Protein AF-A0A822DN07-F1 (afdb_monomer)

Mean predicted aligned error: 2.57 Å

InterPro domains:
  IPR002220 DapA-like [PF00701] (1-79)
  IPR002220 DapA-like [PTHR12128] (2-79)
  IPR013785 Aldolase-type TIM barrel [G3DSA:3.20.20.70] (1-82)

Nearest PDB structures (foldseek):
  6p90-assembly1_B  TM=9.650E-01  e=4.014E-05  Pseudomonas aeruginosa
  6ue0-assembly1_AAA  TM=9.445E-01  e=5.583E-05  Klebsiella pneumoniae
  3daq-assembly2_D  TM=9.501E-01  e=1.605E-04  Staphylococcus aureus subsp. aureus MRSA252
  3di1-assembly1_A  TM=9.520E-01  e=2.907E-04  Staphylococcus aureus subsp. aureus COL
  5t26-assembly1_B  TM=9.532E-01  e=5.265E-04  Escherichia coli IAI1

Structure (mmCIF, N/CA/C/O backbone):
data_AF-A0A822DN07-F1
#
_entry.id   AF-A0A822DN07-F1
#
loop_
_atom_site.group_PDB
_atom_site.id
_atom_site.type_symbol
_atom_site.label_atom_id
_atom_site.label_alt_id
_atom_site.label_comp_id
_atom_site.label_asym_id
_atom_site.label_entity_id
_atom_site.label_seq_id
_atom_site.pdbx_PDB_ins_code
_atom_site.Cartn_x
_atom_site.Cartn_y
_atom_site.Cartn_z
_atom_site.occupancy
_atom_site.B_iso_or_equiv
_atom_site.auth_seq_id
_atom_site.auth_comp_id
_atom_site.auth_asym_id
_atom_site.auth_atom_id
_atom_site.pdbx_PDB_model_num
ATOM 1 N N . ILE A 1 1 ? 4.345 9.489 7.166 1.00 92.88 1 ILE A N 1
ATOM 2 C CA . ILE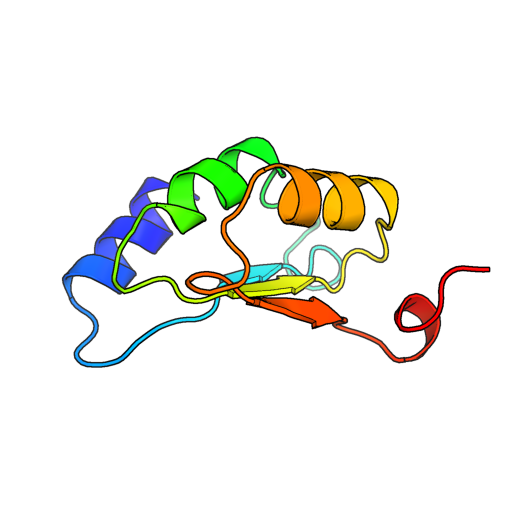 A 1 1 ? 3.466 8.734 6.237 1.00 92.88 1 ILE A CA 1
ATOM 3 C C . ILE A 1 1 ? 2.485 7.817 6.975 1.00 92.88 1 ILE A C 1
ATOM 5 O O . ILE A 1 1 ? 1.294 8.068 6.878 1.00 92.88 1 ILE A O 1
ATOM 9 N N . TYR A 1 2 ? 2.936 6.826 7.758 1.00 97.12 2 TYR A N 1
ATOM 10 C CA . TYR A 1 2 ? 2.028 5.896 8.460 1.00 97.12 2 TYR A CA 1
ATOM 11 C C . TYR A 1 2 ? 0.928 6.596 9.285 1.00 97.12 2 TYR A C 1
ATOM 13 O O . TYR A 1 2 ? -0.250 6.424 9.000 1.00 97.12 2 TYR A O 1
ATOM 21 N N . SER A 1 3 ? 1.315 7.445 10.247 1.00 98.00 3 SER A N 1
ATOM 22 C CA . SER A 1 3 ? 0.362 8.147 11.125 1.00 98.00 3 SER A CA 1
ATOM 23 C C . SER A 1 3 ? -0.606 9.060 10.362 1.00 98.00 3 SER A C 1
ATOM 25 O O . SER A 1 3 ? -1.756 9.207 10.765 1.00 98.00 3 SER A O 1
ATOM 27 N N . PHE A 1 4 ? -0.165 9.641 9.244 1.00 97.75 4 PHE A N 1
ATOM 28 C CA . PHE A 1 4 ? -1.028 10.451 8.389 1.00 97.75 4 PHE A CA 1
ATOM 29 C C . PHE A 1 4 ? -2.166 9.600 7.815 1.00 97.75 4 PHE A C 1
ATOM 31 O O . PHE A 1 4 ? -3.332 9.932 8.011 1.00 97.75 4 PHE A O 1
ATOM 38 N N . TYR A 1 5 ? -1.839 8.467 7.184 1.00 98.38 5 TYR A N 1
ATOM 39 C CA . TYR A 1 5 ? -2.852 7.590 6.600 1.00 98.38 5 TYR A CA 1
ATOM 40 C C . TYR A 1 5 ? -3.766 6.958 7.647 1.00 98.38 5 TYR A C 1
ATOM 42 O O . TYR A 1 5 ? -4.968 6.913 7.412 1.00 98.38 5 TYR A O 1
ATOM 50 N N . THR A 1 6 ? -3.246 6.526 8.802 1.00 98.50 6 THR A N 1
ATOM 51 C CA . THR A 1 6 ? -4.111 5.982 9.864 1.00 98.50 6 THR A CA 1
ATOM 52 C C . THR A 1 6 ? -5.069 7.043 10.392 1.00 98.50 6 THR A C 1
ATOM 54 O O . THR A 1 6 ? -6.259 6.790 10.445 1.00 98.50 6 THR A O 1
ATOM 57 N N . THR A 1 7 ? -4.598 8.271 10.645 1.00 98.69 7 THR A N 1
ATOM 58 C CA . THR A 1 7 ? -5.467 9.364 11.125 1.00 98.69 7 THR A CA 1
ATOM 59 C C . THR A 1 7 ? -6.583 9.696 10.132 1.00 98.69 7 THR A C 1
ATOM 61 O O . THR A 1 7 ? -7.706 10.001 10.536 1.00 98.69 7 THR A O 1
ATOM 64 N N . VAL A 1 8 ? -6.281 9.664 8.830 1.00 98.56 8 VAL A N 1
ATOM 65 C CA . VAL A 1 8 ? -7.288 9.856 7.777 1.00 98.56 8 VAL A CA 1
ATOM 66 C C . VAL A 1 8 ? -8.258 8.675 7.745 1.00 98.56 8 VAL A C 1
ATOM 68 O O . VAL A 1 8 ? -9.466 8.888 7.717 1.00 98.56 8 VAL A O 1
ATOM 71 N N . ALA A 1 9 ? -7.751 7.443 7.793 1.00 98.56 9 ALA A N 1
ATOM 72 C CA . ALA A 1 9 ? -8.561 6.231 7.753 1.00 98.56 9 ALA A CA 1
ATOM 73 C C . ALA A 1 9 ? -9.479 6.087 8.978 1.00 98.56 9 ALA A C 1
ATOM 75 O O . ALA A 1 9 ? -10.622 5.671 8.815 1.00 98.56 9 ALA A O 1
ATOM 76 N N . ASP A 1 10 ? -9.019 6.480 10.167 1.00 98.69 10 ASP A N 1
ATOM 77 C CA . ASP A 1 10 ? -9.788 6.473 11.420 1.00 98.69 10 ASP A CA 1
ATOM 78 C C . ASP A 1 10 ? -11.007 7.409 11.352 1.00 98.69 10 ASP A C 1
ATOM 80 O O . ASP A 1 10 ? -12.041 7.149 11.964 1.00 98.69 10 ASP A O 1
ATOM 84 N N . LYS A 1 11 ? -10.886 8.521 10.615 1.00 98.56 11 LYS A N 1
ATOM 85 C CA . LYS A 1 11 ? -11.921 9.564 10.511 1.00 98.56 11 LYS A CA 1
ATOM 86 C C . LYS A 1 11 ? -12.762 9.472 9.242 1.00 98.56 11 LYS A C 1
ATOM 88 O O . LYS A 1 11 ? -13.767 10.172 9.133 1.00 98.56 11 LYS A O 1
ATOM 93 N N . SER A 1 12 ? -12.334 8.681 8.262 1.00 98.44 12 SER A N 1
ATOM 94 C CA . SER A 1 12 ? -13.009 8.607 6.973 1.00 98.44 12 SER A CA 1
ATOM 95 C C . SER A 1 12 ? -14.336 7.850 7.106 1.00 98.44 12 SER A C 1
ATOM 97 O O . SER A 1 12 ? -14.334 6.711 7.574 1.00 98.44 12 SER A O 1
ATOM 99 N N . PRO A 1 13 ? -15.467 8.416 6.646 1.00 98.12 13 PRO A N 1
ATOM 100 C CA . PRO A 1 13 ? -16.755 7.722 6.652 1.00 98.12 13 PRO A CA 1
ATOM 101 C C . PRO A 1 13 ? -16.846 6.626 5.575 1.00 98.12 13 PRO A C 1
ATOM 103 O O . PRO A 1 13 ? -17.843 5.912 5.510 1.00 98.12 13 PRO A O 1
ATOM 106 N N . ILE A 1 14 ? -15.833 6.522 4.709 1.00 98.38 14 ILE A N 1
ATOM 107 C CA . ILE A 1 14 ? -15.757 5.575 3.595 1.00 98.38 14 ILE A CA 1
ATOM 108 C C . ILE A 1 14 ? -14.376 4.902 3.532 1.00 98.38 14 ILE A C 1
ATOM 110 O O . ILE A 1 14 ? -13.397 5.488 4.013 1.00 98.38 14 ILE A O 1
ATOM 114 N N . PRO A 1 15 ? -14.265 3.728 2.884 1.00 98.31 15 PRO A N 1
ATOM 115 C CA . PRO A 1 15 ? -12.978 3.103 2.601 1.00 98.31 15 PRO A CA 1
ATOM 116 C C . PRO A 1 15 ? -12.056 4.004 1.780 1.00 98.31 15 PRO A C 1
ATOM 118 O O . PRO A 1 15 ? -12.509 4.722 0.885 1.00 98.31 15 PRO A O 1
ATOM 121 N N . ILE A 1 16 ? -10.754 3.931 2.052 1.00 98.31 16 ILE A N 1
ATOM 122 C CA . ILE A 1 16 ? -9.735 4.714 1.349 1.00 98.31 16 ILE A CA 1
ATOM 123 C C . ILE A 1 16 ? -8.713 3.828 0.640 1.00 98.31 16 ILE A C 1
ATOM 125 O O . ILE A 1 16 ? -8.425 2.702 1.052 1.00 98.31 16 ILE A O 1
ATOM 129 N N . ILE A 1 17 ? -8.122 4.385 -0.414 1.00 98.12 17 ILE A N 1
ATOM 130 C CA . ILE A 1 17 ? -7.026 3.790 -1.178 1.00 98.12 17 ILE A CA 1
ATOM 131 C C . ILE A 1 17 ? -5.803 4.698 -1.041 1.00 98.12 17 ILE A C 1
ATOM 133 O O . ILE A 1 17 ? -5.896 5.917 -1.201 1.00 98.12 17 ILE A O 1
ATOM 137 N N . ILE A 1 18 ? -4.646 4.107 -0.753 1.00 98.06 18 ILE A N 1
ATOM 138 C CA . ILE A 1 18 ? -3.363 4.817 -0.750 1.00 98.06 18 ILE A CA 1
ATOM 139 C C . ILE A 1 18 ? -2.981 5.135 -2.198 1.00 98.06 18 ILE A C 1
ATOM 141 O O . ILE A 1 18 ? -3.077 4.274 -3.067 1.00 98.06 18 ILE A O 1
ATOM 145 N N . TYR A 1 19 ? -2.495 6.343 -2.473 1.00 97.62 19 TYR A N 1
ATOM 146 C CA . TYR A 1 19 ? -1.959 6.689 -3.789 1.00 97.62 19 TYR A CA 1
ATOM 147 C C . TYR A 1 19 ? -0.467 6.993 -3.695 1.00 97.62 19 TYR A C 1
ATOM 149 O O . TYR A 1 19 ? -0.079 7.988 -3.087 1.00 97.62 19 TYR A O 1
ATOM 157 N N . ASN A 1 20 ? 0.359 6.128 -4.287 1.00 96.88 20 ASN A N 1
ATOM 158 C CA . ASN A 1 20 ? 1.809 6.284 -4.299 1.00 96.88 20 ASN A CA 1
ATOM 159 C C . ASN A 1 20 ? 2.279 6.723 -5.693 1.00 96.88 20 ASN A C 1
ATOM 161 O O . ASN A 1 20 ? 2.237 5.929 -6.636 1.00 96.88 20 ASN A O 1
ATOM 165 N N . PHE A 1 21 ? 2.708 7.984 -5.826 1.00 96.69 21 PHE A N 1
ATOM 166 C CA . PHE A 1 21 ? 3.205 8.549 -7.087 1.00 96.69 21 PHE A CA 1
ATOM 167 C C . PHE A 1 21 ? 4.413 9.486 -6.868 1.00 96.69 21 PHE A C 1
ATOM 169 O O . PHE A 1 21 ? 4.278 10.707 -6.979 1.00 96.69 21 PHE A O 1
ATOM 176 N N . PRO A 1 22 ? 5.610 8.921 -6.605 1.00 95.81 22 PRO A N 1
ATOM 177 C CA . PRO A 1 22 ? 6.818 9.684 -6.266 1.00 95.81 22 PRO A CA 1
ATOM 178 C C . PRO A 1 22 ? 7.173 10.789 -7.270 1.00 95.81 22 PRO A C 1
ATOM 180 O O . PRO A 1 22 ? 7.619 11.869 -6.879 1.00 95.81 22 PRO A O 1
ATOM 183 N N . GLY A 1 23 ? 6.912 10.548 -8.562 1.00 95.50 23 GLY A N 1
ATOM 184 C CA . GLY A 1 23 ? 7.204 11.490 -9.646 1.00 95.50 23 GLY A CA 1
ATOM 185 C C . GLY A 1 23 ? 6.511 12.852 -9.518 1.00 95.50 23 GLY A C 1
ATOM 186 O O . GLY A 1 23 ? 7.028 13.835 -10.041 1.00 95.50 23 GLY A O 1
ATOM 187 N N . VAL A 1 24 ? 5.392 12.940 -8.789 1.00 96.38 24 VAL A N 1
ATOM 188 C CA . VAL A 1 24 ? 4.670 14.206 -8.542 1.00 96.38 24 VAL A CA 1
ATOM 189 C C . VAL A 1 24 ? 4.657 14.621 -7.066 1.00 96.38 24 VAL A C 1
ATOM 191 O O . VAL A 1 24 ? 4.124 15.674 -6.728 1.00 96.38 24 VAL A O 1
ATOM 194 N N . THR A 1 25 ? 5.266 13.829 -6.177 1.00 95.75 25 THR A N 1
ATOM 195 C CA . THR A 1 25 ? 5.321 14.073 -4.723 1.00 95.75 25 THR A CA 1
ATOM 196 C C . THR A 1 25 ? 6.746 14.333 -4.227 1.00 95.75 25 THR A C 1
ATOM 198 O O . THR A 1 25 ? 7.087 13.980 -3.102 1.00 95.75 25 THR A O 1
ATOM 201 N N . GLN A 1 26 ? 7.592 14.961 -5.053 1.00 95.44 26 GLN A N 1
ATOM 202 C CA . GLN A 1 26 ? 8.997 15.265 -4.725 1.00 95.44 26 GLN A CA 1
ATOM 203 C C . GLN A 1 26 ? 9.802 14.016 -4.325 1.00 95.44 26 GLN A C 1
ATOM 205 O O . GLN A 1 26 ? 10.549 14.034 -3.349 1.00 95.44 26 GLN A O 1
ATOM 210 N N . GLN A 1 27 ? 9.630 12.917 -5.067 1.00 94.00 27 GLN A N 1
ATOM 211 C CA . GLN A 1 27 ? 10.283 11.627 -4.803 1.00 94.00 27 GLN A CA 1
ATOM 212 C C . GLN A 1 27 ? 9.913 10.998 -3.451 1.00 94.00 27 GLN A C 1
ATOM 214 O O . GLN A 1 27 ? 10.581 10.075 -2.986 1.00 94.00 27 GLN A O 1
ATOM 219 N N . MET A 1 28 ? 8.838 11.463 -2.807 1.00 96.00 28 MET A N 1
ATOM 220 C CA . MET A 1 28 ? 8.343 10.847 -1.584 1.00 96.00 28 MET A CA 1
ATOM 221 C C . MET A 1 28 ? 7.699 9.499 -1.908 1.00 96.00 28 MET A C 1
ATOM 223 O O . MET A 1 28 ? 6.608 9.450 -2.480 1.00 96.00 28 MET A O 1
ATOM 227 N N . ASP A 1 29 ? 8.370 8.423 -1.501 1.00 95.38 29 ASP A N 1
ATOM 228 C CA . ASP A 1 29 ? 7.889 7.053 -1.647 1.00 95.38 29 ASP A CA 1
ATOM 229 C C . ASP A 1 29 ? 7.328 6.500 -0.331 1.00 95.38 29 ASP A C 1
ATOM 231 O O . ASP A 1 29 ? 7.947 6.599 0.733 1.00 95.38 29 ASP A O 1
ATOM 235 N N . THR A 1 30 ? 6.156 5.871 -0.400 1.00 96.62 30 THR A N 1
ATOM 236 C CA . THR A 1 30 ? 5.657 5.041 0.700 1.00 96.62 30 THR A CA 1
ATOM 237 C C . THR A 1 30 ? 6.256 3.648 0.571 1.00 96.62 30 THR A C 1
ATOM 239 O O . THR A 1 30 ? 5.927 2.926 -0.370 1.00 96.62 30 THR A O 1
ATOM 242 N N . THR A 1 31 ? 7.093 3.245 1.529 1.00 96.88 31 THR A N 1
ATOM 243 C CA . THR A 1 31 ? 7.768 1.939 1.473 1.00 96.88 31 THR A CA 1
ATOM 244 C C . THR A 1 31 ? 6.778 0.774 1.510 1.00 96.88 31 THR A C 1
ATOM 246 O O . THR A 1 31 ? 5.696 0.862 2.099 1.00 96.88 31 THR A O 1
ATOM 249 N N . GLN A 1 32 ? 7.166 -0.351 0.919 1.00 97.44 32 GLN A N 1
ATOM 250 C CA . GLN A 1 32 ? 6.367 -1.580 0.886 1.00 97.44 32 GLN A CA 1
ATOM 251 C C . GLN A 1 32 ? 6.015 -2.116 2.285 1.00 97.44 32 GLN A C 1
ATOM 253 O O . GLN A 1 32 ? 4.882 -2.537 2.507 1.00 97.44 32 GLN A O 1
ATOM 258 N N . GLU A 1 33 ? 6.915 -2.003 3.266 1.00 98.25 33 GLU A N 1
ATOM 259 C CA . GLU A 1 33 ? 6.659 -2.396 4.660 1.00 98.25 33 GLU A CA 1
ATOM 260 C C . GLU A 1 33 ? 5.614 -1.478 5.304 1.00 98.25 33 GLU A C 1
ATOM 262 O O . GLU A 1 33 ? 4.737 -1.934 6.042 1.00 98.25 33 GLU A O 1
ATOM 267 N N . THR A 1 34 ? 5.673 -0.177 4.994 1.00 98.25 34 THR A N 1
ATOM 268 C CA . THR A 1 34 ? 4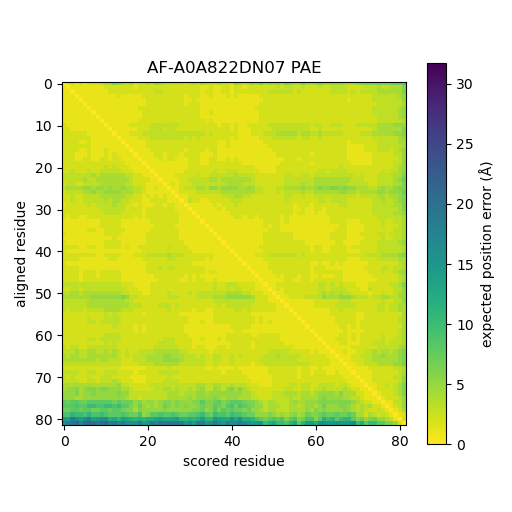.673 0.794 5.450 1.00 98.25 34 THR A CA 1
ATOM 269 C C . THR A 1 34 ? 3.305 0.474 4.853 1.00 98.25 34 THR A C 1
ATOM 271 O O . THR A 1 34 ? 2.311 0.503 5.577 1.00 98.25 34 THR A O 1
ATOM 274 N N . ILE A 1 35 ? 3.249 0.121 3.565 1.00 98.25 35 ILE A N 1
ATOM 275 C CA . ILE A 1 35 ? 2.009 -0.251 2.866 1.00 98.25 35 ILE A CA 1
ATOM 276 C C . ILE A 1 35 ? 1.409 -1.520 3.471 1.00 98.25 35 ILE A C 1
ATOM 278 O O . ILE A 1 35 ? 0.237 -1.511 3.833 1.00 98.25 35 ILE A O 1
ATOM 282 N N . VAL A 1 36 ? 2.207 -2.572 3.672 1.00 98.38 36 VAL A N 1
ATOM 283 C CA . VAL A 1 36 ? 1.759 -3.823 4.314 1.00 98.38 36 VAL A CA 1
ATOM 284 C C . VAL A 1 36 ? 1.243 -3.569 5.732 1.00 98.38 36 VAL A C 1
ATOM 286 O O . VAL A 1 36 ? 0.254 -4.167 6.157 1.00 98.38 36 VAL A O 1
ATOM 289 N N . LYS A 1 37 ? 1.873 -2.656 6.481 1.00 98.38 37 LYS A N 1
ATOM 290 C CA . LYS A 1 37 ? 1.384 -2.271 7.810 1.00 98.38 37 LYS A CA 1
ATOM 291 C C . LYS A 1 37 ? 0.046 -1.529 7.732 1.00 98.38 37 LYS A C 1
ATOM 293 O O . LYS A 1 37 ? -0.836 -1.810 8.539 1.00 98.38 37 LYS A O 1
ATOM 298 N N . LEU A 1 38 ? -0.110 -0.609 6.780 1.00 98.38 38 LEU A N 1
ATOM 299 C CA . LEU A 1 38 ? -1.355 0.135 6.555 1.00 98.38 38 LEU A CA 1
ATOM 300 C C . LEU A 1 38 ? -2.490 -0.764 6.046 1.00 98.38 38 LEU A C 1
ATOM 302 O O . LEU A 1 38 ? -3.630 -0.565 6.449 1.00 98.38 38 LEU A O 1
ATOM 306 N N . ALA A 1 39 ? -2.181 -1.792 5.254 1.00 98.12 39 ALA A N 1
ATOM 307 C CA . ALA A 1 39 ? -3.145 -2.765 4.735 1.00 98.12 39 ALA A CA 1
ATOM 308 C C . ALA A 1 39 ? -3.877 -3.568 5.828 1.00 98.1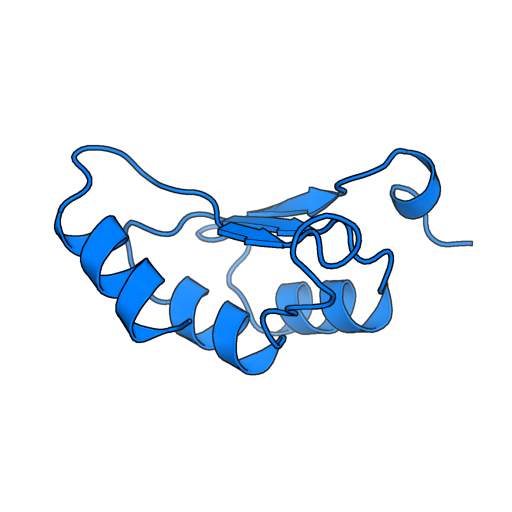2 39 ALA A C 1
ATOM 310 O O . ALA A 1 39 ? -4.887 -4.208 5.556 1.00 98.12 39 ALA A O 1
ATOM 311 N N . LYS A 1 40 ? -3.387 -3.539 7.075 1.00 97.56 40 LYS A N 1
ATOM 312 C CA . LYS A 1 40 ? -4.061 -4.154 8.232 1.00 97.56 40 LYS A CA 1
ATOM 313 C C . LYS A 1 40 ? -5.214 -3.305 8.779 1.00 97.56 40 LYS A C 1
ATOM 315 O O . LYS A 1 40 ? -5.982 -3.785 9.612 1.00 97.56 40 LYS A O 1
ATOM 320 N N . HIS A 1 41 ? -5.315 -2.043 8.369 1.00 98.06 41 HIS A N 1
ATOM 321 C CA . HIS A 1 41 ? -6.360 -1.136 8.819 1.00 98.06 41 HIS A CA 1
ATOM 322 C C . HIS A 1 41 ? -7.666 -1.399 8.060 1.00 98.06 41 HIS A C 1
ATOM 324 O O . HIS A 1 41 ? -7.686 -1.338 6.836 1.00 98.06 41 HIS A O 1
ATOM 330 N N . GLN A 1 42 ? -8.778 -1.609 8.773 1.00 97.25 42 GLN A N 1
ATOM 331 C CA . GLN A 1 42 ? -10.064 -2.018 8.17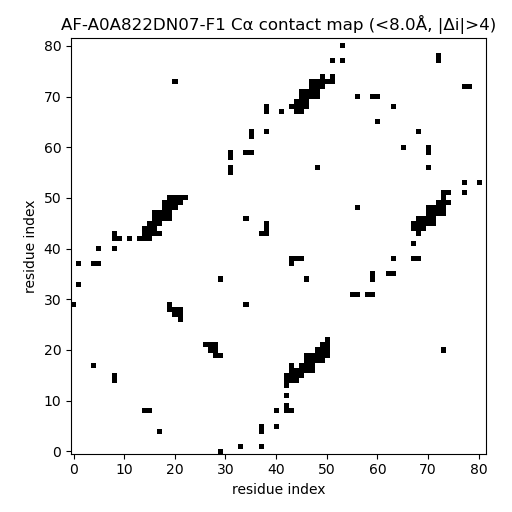4 1.00 97.25 42 GLN A CA 1
ATOM 332 C C . GLN A 1 42 ? -10.600 -1.038 7.120 1.00 97.25 42 GLN A C 1
ATOM 334 O O . GLN A 1 42 ? -11.270 -1.443 6.179 1.00 97.25 42 GLN A O 1
ATOM 339 N N . ASN A 1 43 ? -10.290 0.251 7.274 1.00 98.25 43 ASN A N 1
ATOM 340 C CA . ASN A 1 43 ? -10.740 1.297 6.354 1.00 98.25 43 ASN A CA 1
ATOM 341 C C . ASN A 1 43 ? -9.748 1.609 5.215 1.00 98.25 43 ASN A C 1
ATOM 343 O O . ASN A 1 43 ? -10.012 2.499 4.412 1.00 98.25 43 ASN A O 1
ATOM 347 N N . ILE A 1 44 ? -8.598 0.924 5.146 1.00 98.56 44 ILE A N 1
ATOM 348 C CA . ILE A 1 44 ? -7.622 1.075 4.055 1.00 98.56 44 ILE A CA 1
ATOM 349 C C . ILE A 1 44 ? -7.701 -0.176 3.182 1.00 98.56 44 ILE A C 1
ATOM 351 O O . ILE A 1 44 ? -7.163 -1.221 3.531 1.00 98.56 44 ILE A O 1
ATOM 355 N N . VAL A 1 45 ? -8.361 -0.055 2.033 1.00 98.50 45 VAL A N 1
ATOM 356 C CA . VAL A 1 45 ? -8.764 -1.209 1.206 1.00 98.50 45 VAL A CA 1
ATOM 357 C C . VAL A 1 45 ? -7.900 -1.413 -0.034 1.00 98.50 45 VAL A C 1
ATOM 359 O O . VAL A 1 45 ? -8.164 -2.295 -0.851 1.00 98.50 45 VAL A O 1
ATOM 362 N N . GLY A 1 46 ? -6.851 -0.613 -0.206 1.00 98.25 46 GLY A N 1
ATOM 363 C CA . GLY A 1 46 ? -5.932 -0.825 -1.310 1.00 98.25 46 GLY A CA 1
ATOM 364 C C . GLY A 1 46 ? -4.880 0.250 -1.502 1.00 98.25 46 GLY A C 1
ATOM 365 O O . GLY A 1 46 ? -4.743 1.194 -0.716 1.00 98.25 46 GLY A O 1
ATOM 366 N N . ILE A 1 47 ? -4.157 0.098 -2.606 1.00 98.25 47 ILE A N 1
ATOM 367 C CA . ILE A 1 47 ? -3.145 1.031 -3.084 1.00 98.25 47 ILE A CA 1
ATOM 368 C C . ILE A 1 47 ? -3.171 1.146 -4.608 1.00 98.25 47 ILE A C 1
ATOM 370 O O . ILE A 1 47 ? -3.297 0.149 -5.314 1.00 98.25 47 ILE A O 1
ATOM 374 N N . LYS A 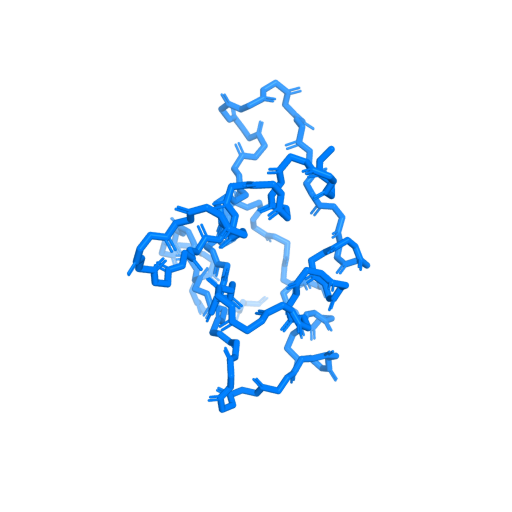1 48 ? -2.976 2.363 -5.117 1.00 97.38 48 LYS A N 1
ATOM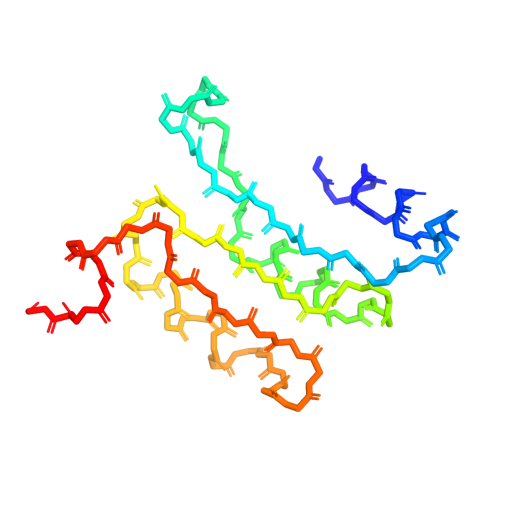 375 C CA . LYS A 1 48 ? -2.612 2.637 -6.508 1.00 97.38 48 LYS A CA 1
ATOM 376 C C . LYS A 1 48 ? -1.113 2.946 -6.596 1.00 97.38 48 LYS A C 1
ATOM 378 O O . LYS A 1 48 ? -0.667 3.975 -6.081 1.00 97.38 48 LYS A O 1
ATOM 383 N N . CYS A 1 49 ? -0.348 2.068 -7.246 1.00 95.19 49 CYS A N 1
ATOM 384 C CA . CYS A 1 49 ? 1.110 2.163 -7.385 1.00 95.19 49 CYS A CA 1
ATOM 385 C C . CYS A 1 49 ? 1.501 2.777 -8.737 1.00 95.19 49 CYS A C 1
ATOM 387 O O . CYS A 1 49 ? 1.328 2.148 -9.776 1.00 95.19 49 CYS A O 1
ATOM 389 N N . THR A 1 50 ? 2.057 3.990 -8.727 1.00 95.56 50 THR A N 1
ATOM 390 C CA . THR A 1 50 ? 2.531 4.714 -9.934 1.00 95.56 50 THR A CA 1
ATOM 391 C C . THR A 1 50 ? 4.050 4.916 -9.908 1.00 95.56 50 THR A C 1
ATOM 393 O O . THR A 1 50 ? 4.583 5.831 -10.523 1.00 95.56 50 THR A O 1
ATOM 396 N N . ASP A 1 51 ? 4.761 4.089 -9.144 1.00 93.00 51 ASP A N 1
ATOM 397 C CA . ASP A 1 51 ? 6.225 4.097 -9.045 1.00 93.00 51 ASP A CA 1
ATOM 398 C C . ASP A 1 51 ? 6.898 3.165 -10.071 1.00 93.00 51 ASP A C 1
ATOM 400 O O . ASP A 1 51 ? 8.118 3.188 -10.204 1.00 93.00 51 ASP A O 1
ATOM 404 N N . GLY A 1 52 ? 6.117 2.353 -10.798 1.00 91.12 52 GLY A N 1
ATOM 405 C CA . GLY A 1 52 ? 6.617 1.391 -11.786 1.00 91.12 52 GLY A CA 1
ATOM 406 C C . GLY A 1 52 ? 7.410 0.227 -11.181 1.00 91.12 52 GLY A C 1
ATOM 407 O O . GLY A 1 52 ? 8.010 -0.556 -11.914 1.00 91.12 52 GLY A O 1
ATOM 408 N N . ASN A 1 53 ? 7.434 0.090 -9.851 1.00 92.94 53 ASN A N 1
ATOM 409 C CA . ASN A 1 53 ? 8.264 -0.900 -9.181 1.00 92.94 53 ASN A CA 1
ATOM 410 C C . ASN A 1 53 ? 7.517 -2.237 -9.039 1.00 92.94 53 ASN A C 1
ATOM 412 O O . ASN A 1 53 ? 6.795 -2.479 -8.067 1.00 92.94 53 ASN A O 1
ATOM 416 N N . VAL A 1 54 ? 7.731 -3.132 -10.007 1.00 92.12 54 VAL A N 1
ATOM 417 C CA . VAL A 1 54 ? 7.117 -4.472 -10.033 1.00 92.12 54 VAL A CA 1
ATOM 418 C C . VAL A 1 54 ? 7.527 -5.317 -8.821 1.00 92.12 54 VAL A C 1
ATOM 420 O O . V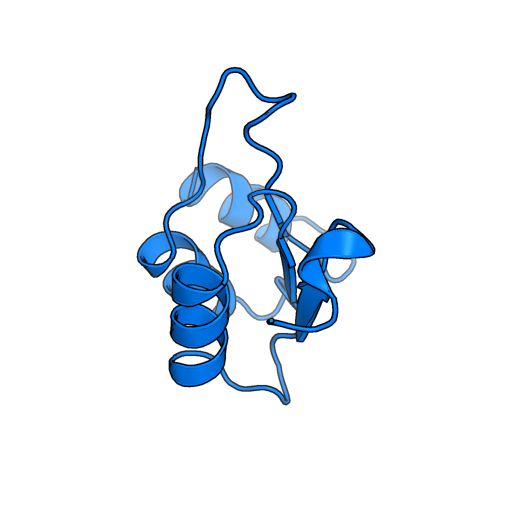AL A 1 54 ? 6.695 -6.031 -8.267 1.00 92.12 54 VAL A O 1
ATOM 423 N N . GLY A 1 55 ? 8.775 -5.204 -8.349 1.00 94.38 55 GLY A N 1
ATOM 424 C CA . GLY A 1 55 ? 9.248 -5.937 -7.168 1.00 94.38 55 GLY A CA 1
ATOM 425 C C . GLY A 1 55 ? 8.508 -5.530 -5.892 1.00 94.38 55 GLY A C 1
ATOM 426 O O . GLY A 1 55 ? 8.068 -6.381 -5.119 1.00 94.38 55 GLY A O 1
ATOM 427 N N . LYS A 1 56 ? 8.283 -4.226 -5.716 1.00 95.31 56 LYS A N 1
ATOM 428 C CA . LYS A 1 56 ? 7.460 -3.670 -4.637 1.00 95.31 56 LYS A CA 1
ATOM 429 C C . LYS A 1 56 ? 6.007 -4.128 -4.737 1.00 95.31 56 LYS A C 1
ATOM 431 O O . LYS A 1 56 ? 5.429 -4.531 -3.728 1.00 95.31 56 LYS A O 1
ATOM 436 N N . ALA A 1 57 ? 5.421 -4.101 -5.934 1.00 95.12 57 ALA A N 1
ATOM 437 C CA . ALA A 1 57 ? 4.064 -4.599 -6.148 1.00 95.12 57 ALA A CA 1
ATOM 438 C C . ALA A 1 57 ? 3.942 -6.090 -5.789 1.00 95.12 57 ALA A C 1
ATOM 440 O 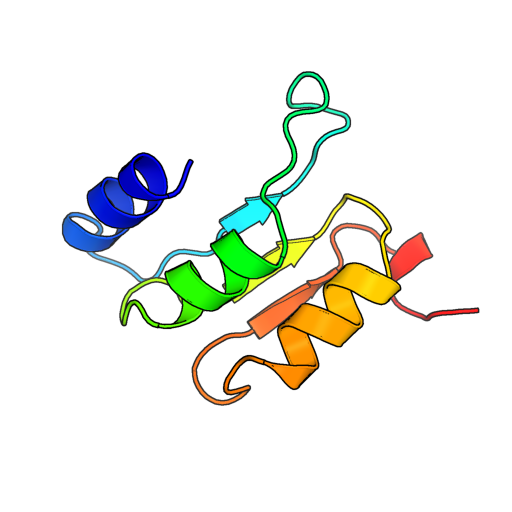O . ALA A 1 57 ? 3.043 -6.466 -5.036 1.00 95.12 57 ALA A O 1
ATOM 441 N N . ALA A 1 58 ? 4.888 -6.922 -6.237 1.00 95.19 58 ALA A N 1
ATOM 442 C CA . ALA A 1 58 ? 4.944 -8.341 -5.893 1.00 95.19 58 ALA A CA 1
ATOM 443 C C . ALA A 1 58 ? 5.079 -8.562 -4.377 1.00 95.19 58 ALA A C 1
ATOM 445 O O . ALA A 1 58 ? 4.366 -9.393 -3.814 1.00 95.19 58 ALA A O 1
ATOM 446 N N . TYR A 1 59 ? 5.928 -7.780 -3.700 1.00 97.75 59 TYR A N 1
ATOM 447 C CA . TYR A 1 59 ? 6.072 -7.833 -2.244 1.00 97.75 59 TYR A CA 1
ATOM 448 C C . TYR A 1 59 ? 4.755 -7.512 -1.527 1.00 97.75 59 TYR A C 1
ATOM 450 O O . TYR A 1 59 ? 4.366 -8.232 -0.608 1.00 97.75 59 TYR A O 1
ATOM 458 N N . ILE A 1 60 ? 4.049 -6.455 -1.941 1.00 97.81 60 ILE A N 1
ATOM 459 C CA . ILE A 1 60 ? 2.765 -6.067 -1.339 1.00 97.81 60 ILE A CA 1
ATOM 460 C C . ILE A 1 60 ? 1.731 -7.178 -1.541 1.00 97.81 60 ILE A C 1
ATOM 462 O O . ILE A 1 60 ? 1.105 -7.595 -0.568 1.00 97.81 60 ILE A O 1
ATOM 466 N N . CYS A 1 61 ? 1.590 -7.703 -2.761 1.00 96.50 61 CYS A N 1
ATOM 467 C CA . CYS A 1 61 ? 0.672 -8.808 -3.052 1.00 96.50 61 CYS A CA 1
ATOM 468 C C . CYS A 1 61 ? 0.981 -10.060 -2.218 1.00 96.50 61 CYS A C 1
ATOM 470 O O . CYS A 1 61 ? 0.065 -10.691 -1.704 1.00 96.50 61 CYS A O 1
ATOM 472 N N . ALA A 1 62 ? 2.261 -10.399 -2.036 1.00 97.88 62 ALA A N 1
ATOM 473 C CA . ALA A 1 62 ? 2.674 -11.557 -1.243 1.00 97.88 62 ALA A CA 1
ATOM 474 C C . ALA A 1 62 ? 2.425 -11.393 0.268 1.00 97.88 62 ALA A C 1
ATOM 476 O O . ALA A 1 62 ? 2.341 -12.386 0.986 1.00 97.88 62 ALA A O 1
ATOM 477 N N . ASN A 1 63 ? 2.322 -10.154 0.759 1.00 98.44 63 ASN A N 1
ATOM 478 C CA . ASN A 1 63 ? 2.232 -9.843 2.189 1.00 98.44 63 ASN A CA 1
ATOM 479 C C . ASN A 1 63 ? 0.896 -9.198 2.595 1.00 98.44 63 ASN A C 1
ATOM 481 O O . ASN A 1 63 ? 0.769 -8.695 3.714 1.00 98.44 63 ASN A O 1
ATOM 485 N N . THR A 1 64 ? -0.106 -9.198 1.715 1.00 97.81 64 THR A N 1
ATOM 486 C CA . THR A 1 64 ? -1.445 -8.666 2.004 1.00 97.81 64 THR A CA 1
ATOM 487 C C . THR A 1 64 ? -2.529 -9.677 1.647 1.00 97.81 64 THR A C 1
ATOM 489 O O . THR A 1 64 ? -2.318 -10.590 0.855 1.00 97.81 64 THR A O 1
ATOM 492 N N . ASN A 1 65 ? -3.696 -9.546 2.281 1.00 96.25 65 ASN A N 1
ATOM 493 C CA . ASN A 1 65 ? -4.842 -10.398 1.988 1.00 96.25 65 ASN A CA 1
ATOM 494 C C . ASN A 1 65 ? -5.615 -9.824 0.786 1.00 96.25 65 ASN A C 1
ATOM 496 O O . ASN A 1 65 ? -6.218 -8.756 0.936 1.00 96.25 65 ASN A O 1
ATOM 500 N N . PRO A 1 66 ? -5.682 -10.520 -0.365 1.00 94.56 66 PRO A N 1
ATOM 501 C CA . PRO A 1 66 ? -6.371 -10.016 -1.554 1.00 94.56 66 PRO A CA 1
ATOM 502 C C . PRO A 1 66 ? -7.884 -9.836 -1.358 1.00 94.56 66 PRO A C 1
ATOM 504 O O . PRO A 1 66 ? -8.505 -9.079 -2.095 1.00 94.56 66 PRO A O 1
ATOM 507 N N . ALA A 1 67 ? -8.491 -10.476 -0.350 1.00 95.19 67 ALA A N 1
ATOM 508 C CA . ALA A 1 67 ? -9.899 -10.261 -0.010 1.00 95.19 67 ALA A CA 1
ATOM 509 C C . ALA A 1 67 ? -10.159 -8.927 0.721 1.00 95.19 67 ALA A C 1
ATOM 511 O O . ALA A 1 67 ? -11.309 -8.517 0.853 1.00 95.19 67 ALA A O 1
ATOM 512 N N . GLN A 1 68 ? -9.112 -8.273 1.234 1.00 94.38 68 GLN A N 1
ATOM 513 C CA . GLN A 1 68 ? -9.215 -7.056 2.052 1.00 94.38 68 GLN A CA 1
ATOM 514 C C . GLN A 1 68 ? -8.463 -5.867 1.449 1.00 94.38 68 GLN A C 1
ATOM 516 O O . GLN A 1 68 ? -8.823 -4.723 1.713 1.00 94.38 68 GLN A O 1
ATOM 521 N N . PHE A 1 69 ? -7.422 -6.126 0.656 1.00 98.31 69 PHE A N 1
ATOM 522 C CA . PHE A 1 69 ? -6.525 -5.100 0.151 1.00 98.31 69 PHE A CA 1
ATOM 523 C C . PHE A 1 69 ? -6.223 -5.318 -1.331 1.00 98.31 69 PHE A C 1
ATOM 525 O O . PHE A 1 69 ? -5.636 -6.327 -1.717 1.00 98.31 69 PHE A O 1
ATOM 532 N N . THR A 1 70 ? -6.614 -4.355 -2.163 1.00 97.69 70 THR A N 1
ATOM 533 C CA . THR A 1 70 ? -6.420 -4.409 -3.618 1.00 97.69 70 THR A CA 1
ATOM 534 C C . THR A 1 70 ? -5.207 -3.590 -4.045 1.00 97.69 70 THR A C 1
ATOM 536 O O . THR A 1 70 ? -5.068 -2.425 -3.671 1.00 97.69 70 THR A O 1
ATOM 539 N N . LEU A 1 71 ? -4.351 -4.171 -4.886 1.00 96.56 71 LEU A N 1
ATOM 540 C CA . LEU A 1 71 ? -3.292 -3.447 -5.585 1.00 96.56 71 LEU A CA 1
ATOM 541 C C . LEU A 1 71 ? -3.769 -3.041 -6.983 1.00 96.56 71 LEU A C 1
ATOM 543 O O . LEU A 1 71 ? -4.272 -3.867 -7.742 1.00 96.56 71 LEU A O 1
ATOM 547 N N . MET A 1 72 ? -3.587 -1.770 -7.331 1.00 95.50 72 MET A N 1
ATOM 548 C CA . MET A 1 72 ? -3.936 -1.200 -8.630 1.00 95.50 72 MET A CA 1
ATOM 549 C C . MET A 1 72 ? -2.694 -0.614 -9.300 1.00 95.50 72 MET A C 1
ATOM 551 O O . MET A 1 72 ? -1.938 0.132 -8.671 1.00 95.50 72 MET A O 1
ATOM 555 N N . SER A 1 73 ? -2.513 -0.891 -10.592 1.00 93.44 73 SER A N 1
ATOM 556 C CA . SER A 1 73 ? -1.492 -0.200 -11.381 1.00 93.44 73 SER A CA 1
ATOM 557 C C . SER A 1 73 ? -1.858 1.274 -11.573 1.00 93.44 73 SER A C 1
ATOM 559 O O . SER A 1 73 ? -3.020 1.632 -11.790 1.00 93.44 73 SER A O 1
ATOM 561 N N . GLY A 1 74 ? -0.855 2.141 -11.487 1.00 92.81 74 GLY A N 1
ATOM 562 C CA . GLY A 1 74 ? -0.970 3.571 -11.729 1.00 92.81 74 GLY A CA 1
ATOM 563 C C . GLY A 1 74 ? -0.828 3.983 -13.192 1.00 92.81 74 GLY A C 1
ATOM 564 O O . GLY A 1 74 ? -1.277 5.075 -13.544 1.00 92.81 74 GLY A O 1
ATOM 565 N N . SER A 1 75 ? -0.242 3.122 -14.029 1.00 90.00 75 SER A N 1
ATOM 566 C CA . SER A 1 75 ? 0.003 3.350 -15.458 1.00 90.00 75 SER A CA 1
ATOM 567 C C . SER A 1 75 ? -0.246 2.084 -16.288 1.00 90.00 75 SER A C 1
ATOM 569 O O . SER A 1 75 ? -0.188 0.963 -15.778 1.00 90.00 75 SER A O 1
ATOM 571 N N . ALA A 1 76 ? -0.529 2.263 -17.582 1.00 89.56 76 ALA A N 1
ATOM 572 C CA . ALA A 1 76 ? -0.705 1.147 -18.514 1.00 89.56 76 ALA A CA 1
ATOM 573 C C . ALA A 1 76 ? 0.615 0.400 -18.766 1.00 89.56 76 ALA A C 1
ATOM 575 O O . ALA A 1 76 ? 0.622 -0.826 -18.814 1.00 89.56 76 ALA A O 1
ATOM 576 N N . ASP A 1 77 ? 1.732 1.129 -18.828 1.00 86.50 77 ASP A N 1
ATOM 577 C CA . ASP A 1 77 ? 3.062 0.564 -19.094 1.00 86.50 77 ASP A CA 1
ATOM 578 C C . ASP A 1 77 ? 3.519 -0.431 -18.016 1.00 86.50 77 ASP A C 1
ATOM 580 O O . ASP A 1 77 ? 4.301 -1.331 -18.296 1.00 86.50 77 ASP A O 1
ATOM 584 N N . ALA A 1 78 ? 3.014 -0.287 -16.785 1.00 82.88 78 ALA A N 1
ATOM 585 C CA . ALA A 1 78 ? 3.302 -1.181 -15.662 1.00 82.88 78 ALA A CA 1
ATOM 586 C C . ALA A 1 78 ? 2.189 -2.217 -15.404 1.00 82.88 78 ALA A C 1
ATOM 588 O O . ALA A 1 78 ? 2.233 -2.928 -14.401 1.00 82.88 78 ALA A O 1
ATOM 589 N N . PHE A 1 79 ? 1.162 -2.286 -16.262 1.00 84.44 79 PHE A N 1
ATOM 590 C CA . PHE A 1 79 ? 0.014 -3.177 -16.060 1.00 84.44 79 PHE A CA 1
ATOM 591 C C . PHE A 1 79 ? 0.348 -4.645 -16.350 1.00 84.44 79 PHE A C 1
ATOM 593 O O . PHE A 1 79 ? -0.091 -5.530 -15.618 1.00 84.44 79 PHE A O 1
ATOM 600 N N . VAL A 1 80 ? 1.140 -4.898 -17.395 1.00 85.12 80 VAL A N 1
ATOM 601 C CA . VAL A 1 80 ? 1.681 -6.222 -17.719 1.00 85.12 80 VAL A CA 1
ATOM 602 C C . VAL A 1 80 ? 3.192 -6.170 -17.504 1.00 85.12 80 VAL A C 1
ATOM 604 O O . VAL A 1 80 ? 3.850 -5.358 -18.151 1.00 85.12 80 VAL A O 1
ATOM 607 N N . PRO A 1 81 ? 3.757 -6.987 -16.601 1.00 70.00 81 PRO A N 1
ATOM 608 C CA . PRO A 1 81 ? 5.202 -7.066 -16.451 1.00 70.00 81 PRO A CA 1
ATOM 609 C C . PRO A 1 81 ? 5.815 -7.723 -17.697 1.00 70.00 81 PRO A C 1
ATOM 611 O O . PRO A 1 81 ? 5.326 -8.761 -18.148 1.00 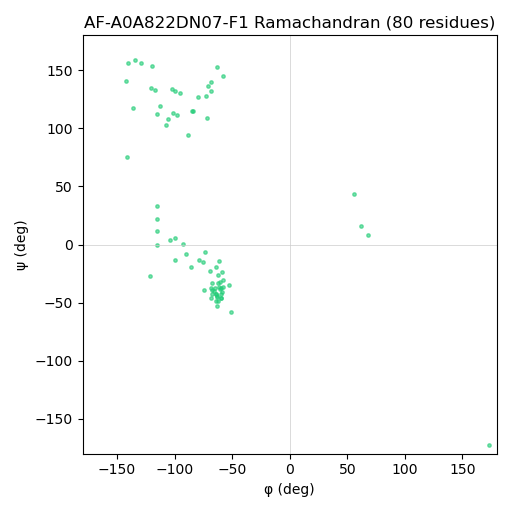70.00 81 PRO A O 1
ATOM 614 N N . PHE A 1 82 ? 6.870 -7.110 -18.235 1.00 64.00 82 PHE A N 1
ATOM 615 C CA . PHE A 1 82 ? 7.713 -7.660 -19.301 1.00 64.00 82 PHE A CA 1
ATOM 616 C C . PHE A 1 82 ? 9.015 -8.211 -18.721 1.00 64.00 82 PHE A C 1
ATOM 618 O O . PHE A 1 82 ? 9.507 -7.622 -17.729 1.00 64.00 82 PHE A O 1
#

Radius of gyration: 12.27 Å; Cα contacts (8 Å, |Δi|>4): 110; chains: 1; bounding box: 27×27×31 Å

Secondary structure (DSSP, 8-state):
-HHHHHHHHHH-SS-EEEEE-GGGTTT----HHHHHHHTTSTTEEEEEE-S--HHHHHHHHHTS-TTT-EEEESSSTTTS--

Solvent-accessible surface area (backbone atoms only — not comparable to full-atom values): 4878 Å² total; per-residue (Å²): 110,70,69,58,54,51,58,50,38,76,68,43,97,58,77,40,65,49,77,42,43,22,91,82,50,84,65,53,71,79,49,52,69,57,48,43,60,49,50,72,39,91,33,30,39,29,34,34,47,46,70,72,52,62,68,52,52,50,51,39,62,76,63,48,55,74,94,58,31,42,83,38,68,55,46,76,84,59,61,62,88,129

Organism: NCBI:txid392032

pLDDT: mean 95.28, std 5.58, range [64.0, 98.69]

Foldseek 3Di:
DLVVLVVCQVPDPAADEAEAACVPVVNDGDALVSLLVSLPRQRHQEYEDAPLDVVSVVSNVVRHDCVRYDYHYPDPVSPDDD

Sequence (82 aa):
IYSFYTTVADKSPIPIIIYNFPGVTQQMDTTQETIVKLAKHQNIVGIKCTDGNVGKAAYICANTNPAQFTLMSGSADAFVPF